Protein AF-A0A7C3XCD7-F1 (afdb_monomer_lite)

Structure (mmCIF, N/CA/C/O backbone):
data_AF-A0A7C3XCD7-F1
#
_entry.id   AF-A0A7C3XCD7-F1
#
loop_
_atom_site.group_PDB
_atom_site.id
_atom_site.type_symbol
_atom_site.label_atom_id
_atom_site.label_alt_id
_atom_site.label_comp_id
_atom_site.label_asym_id
_atom_site.label_entity_id
_atom_site.label_seq_id
_atom_site.pdbx_PDB_ins_code
_atom_site.Cartn_x
_atom_site.Cartn_y
_atom_site.Cartn_z
_atom_site.occupancy
_atom_site.B_iso_or_equiv
_atom_site.auth_seq_id
_atom_site.auth_comp_id
_atom_site.auth_asym_id
_atom_site.auth_atom_id
_atom_site.pdbx_PDB_model_num
ATOM 1 N N . MET A 1 1 ? -10.812 -0.312 24.961 1.00 47.66 1 MET A N 1
ATOM 2 C CA . MET A 1 1 ? -9.769 -0.938 24.128 1.00 47.66 1 MET A CA 1
ATOM 3 C C . MET A 1 1 ? -9.637 -0.074 22.891 1.00 47.66 1 MET A C 1
ATOM 5 O O . MET A 1 1 ? -10.573 -0.043 22.102 1.00 47.66 1 MET A O 1
ATOM 9 N N . SER A 1 2 ? -8.582 0.727 22.784 1.00 55.72 2 SER A N 1
ATOM 10 C CA . SER A 1 2 ? -8.321 1.469 21.549 1.00 55.72 2 SER A CA 1
ATOM 11 C C . SER A 1 2 ? -7.726 0.469 20.567 1.00 55.72 2 SER A C 1
ATOM 13 O O . SER A 1 2 ? -6.661 -0.075 20.841 1.00 55.72 2 SER A O 1
ATOM 15 N N . TYR A 1 3 ? -8.446 0.150 19.495 1.00 65.94 3 TYR A N 1
ATOM 16 C CA . TYR A 1 3 ? -7.870 -0.630 18.407 1.00 65.94 3 TYR A CA 1
ATOM 17 C C . TYR A 1 3 ? -6.874 0.284 17.687 1.00 65.94 3 TYR A C 1
ATOM 19 O O . TYR A 1 3 ? -7.220 1.410 17.330 1.00 65.94 3 TYR A O 1
ATOM 27 N N . GLU A 1 4 ? -5.632 -0.161 17.555 1.00 77.06 4 GLU A N 1
ATOM 28 C CA . GLU A 1 4 ? -4.588 0.510 16.783 1.00 77.06 4 GLU A CA 1
ATOM 29 C C . GLU A 1 4 ? -4.115 -0.481 15.723 1.00 77.06 4 GLU A C 1
ATOM 31 O O . GLU A 1 4 ? -4.084 -1.692 15.958 1.00 77.06 4 GLU A O 1
ATOM 36 N N . THR A 1 5 ? -3.849 0.009 14.520 1.00 87.19 5 THR A N 1
ATOM 37 C CA . THR A 1 5 ? -3.405 -0.826 13.401 1.00 87.19 5 THR A CA 1
ATOM 38 C C . THR A 1 5 ? -2.212 -0.163 12.739 1.00 87.19 5 THR A C 1
ATOM 40 O O . THR A 1 5 ? -2.225 1.040 12.485 1.00 87.19 5 THR A O 1
ATOM 43 N N . SER A 1 6 ? -1.179 -0.948 12.462 1.00 93.12 6 SER A N 1
ATOM 44 C CA . SER A 1 6 ? 0.033 -0.451 11.820 1.00 93.12 6 SER A CA 1
ATOM 45 C C . SER A 1 6 ? -0.032 -0.659 10.309 1.00 93.12 6 SER A C 1
ATOM 47 O O . SER A 1 6 ? -0.423 -1.721 9.815 1.00 93.12 6 SER A O 1
ATOM 49 N N . ILE A 1 7 ? 0.379 0.368 9.573 1.00 96.94 7 ILE A N 1
ATOM 50 C CA . ILE A 1 7 ? 0.650 0.331 8.140 1.00 96.94 7 ILE A CA 1
ATOM 51 C C . ILE A 1 7 ? 2.163 0.304 7.963 1.00 96.94 7 ILE A C 1
ATOM 53 O O . ILE A 1 7 ? 2.880 1.167 8.465 1.00 96.94 7 ILE A O 1
ATOM 57 N N . TYR A 1 8 ? 2.648 -0.681 7.223 1.00 97.62 8 TYR A N 1
ATOM 58 C CA . TYR A 1 8 ? 4.069 -0.904 7.013 1.00 97.62 8 TYR A CA 1
ATOM 59 C C . TYR A 1 8 ? 4.520 -0.296 5.687 1.00 97.62 8 TYR A C 1
ATOM 61 O O . TYR A 1 8 ? 4.211 -0.825 4.620 1.00 97.62 8 TYR A O 1
ATOM 69 N N . ALA A 1 9 ? 5.278 0.796 5.759 1.00 98.00 9 ALA A N 1
ATOM 70 C CA . ALA A 1 9 ? 6.023 1.347 4.637 1.00 98.00 9 ALA A CA 1
ATOM 71 C C . ALA A 1 9 ? 7.234 0.445 4.353 1.00 98.00 9 ALA A C 1
ATOM 73 O O . ALA A 1 9 ? 8.140 0.321 5.183 1.00 98.00 9 ALA A O 1
ATOM 74 N N . VAL A 1 10 ? 7.242 -0.208 3.193 1.00 96.88 10 VAL A N 1
ATOM 75 C CA . VAL A 1 10 ? 8.281 -1.168 2.807 1.00 96.88 10 VAL A CA 1
ATOM 76 C C . VAL A 1 10 ? 9.325 -0.482 1.933 1.00 96.88 10 VAL A C 1
ATOM 78 O O . VAL A 1 10 ? 9.007 0.011 0.852 1.00 96.88 10 VAL A O 1
ATOM 81 N N . GLY A 1 11 ? 10.576 -0.479 2.395 1.00 93.31 11 GLY A N 1
ATOM 82 C CA . GLY A 1 11 ? 11.688 0.225 1.750 1.00 93.31 11 GLY A CA 1
ATOM 83 C C . GLY A 1 11 ? 12.024 1.569 2.410 1.00 93.31 11 GLY A C 1
ATOM 84 O O . GLY A 1 11 ? 11.533 1.898 3.488 1.00 93.31 11 GLY A O 1
ATOM 85 N N . LYS A 1 12 ? 12.922 2.337 1.776 1.00 94.69 12 LYS A N 1
ATOM 86 C CA . LYS A 1 12 ? 13.481 3.597 2.324 1.00 94.69 12 LYS A CA 1
ATOM 87 C C . LYS A 1 12 ? 13.066 4.846 1.552 1.00 94.69 12 LYS A C 1
ATOM 89 O O . LYS A 1 12 ? 13.469 5.948 1.915 1.00 94.69 12 LYS A O 1
ATOM 94 N N . ASP A 1 13 ? 12.289 4.679 0.487 1.00 96.25 13 ASP A N 1
ATOM 95 C CA . ASP A 1 13 ? 11.885 5.795 -0.355 1.00 96.25 13 ASP A CA 1
ATOM 96 C C . ASP A 1 13 ? 10.900 6.722 0.393 1.00 96.25 13 ASP A C 1
ATOM 98 O O . ASP A 1 13 ? 9.889 6.250 0.931 1.00 96.25 13 ASP A O 1
ATOM 102 N N . PRO A 1 14 ? 11.159 8.043 0.447 1.00 97.62 14 PRO A N 1
ATOM 103 C CA . PRO A 1 14 ? 10.300 8.980 1.166 1.00 97.62 14 PRO A CA 1
ATOM 104 C C . PRO A 1 14 ? 8.881 9.071 0.588 1.00 97.62 14 PRO A C 1
ATOM 106 O O . PRO A 1 14 ? 7.948 9.351 1.340 1.00 97.62 14 PRO A O 1
ATOM 109 N N . VAL A 1 15 ? 8.681 8.803 -0.707 1.00 98.12 15 VAL A N 1
ATOM 110 C CA . VAL A 1 15 ? 7.352 8.808 -1.339 1.00 98.12 15 VAL A CA 1
ATOM 111 C C . VAL A 1 15 ? 6.524 7.617 -0.864 1.00 98.12 15 VAL A C 1
ATOM 113 O O . VAL A 1 15 ? 5.333 7.769 -0.604 1.00 98.12 15 VAL A O 1
ATOM 116 N N . VAL A 1 16 ? 7.143 6.449 -0.676 1.00 98.25 16 VAL A N 1
ATOM 117 C CA . VAL A 1 16 ? 6.468 5.261 -0.120 1.00 98.25 16 VAL A CA 1
ATOM 118 C C . VAL A 1 16 ? 6.024 5.515 1.320 1.00 98.25 16 VAL A C 1
ATOM 120 O O . VAL A 1 16 ? 4.898 5.181 1.705 1.00 98.25 16 VAL A O 1
ATOM 123 N N . ARG A 1 17 ? 6.882 6.158 2.120 1.00 98.19 17 ARG A N 1
ATOM 124 C CA . ARG A 1 17 ? 6.515 6.560 3.480 1.00 98.19 17 ARG A CA 1
ATOM 125 C C . ARG A 1 17 ? 5.362 7.562 3.475 1.00 98.19 17 ARG A C 1
ATOM 127 O O . ARG A 1 17 ? 4.377 7.342 4.171 1.00 98.19 17 ARG A O 1
ATOM 134 N N . PHE A 1 18 ? 5.449 8.606 2.656 1.00 98.62 18 PHE A N 1
ATOM 135 C CA . PHE A 1 18 ? 4.382 9.596 2.520 1.00 98.62 18 PHE A CA 1
ATOM 136 C C . PHE A 1 18 ? 3.051 8.961 2.077 1.00 98.62 18 PHE A C 1
ATOM 138 O O . PHE A 1 18 ? 2.002 9.251 2.646 1.00 98.62 18 PHE A O 1
ATOM 145 N N . ALA A 1 19 ? 3.085 8.029 1.120 1.00 98.62 19 ALA A N 1
ATOM 146 C CA . ALA A 1 19 ? 1.911 7.271 0.692 1.00 98.62 19 ALA A CA 1
ATOM 147 C C . ALA A 1 19 ? 1.277 6.467 1.839 1.00 98.62 19 ALA A C 1
ATOM 149 O O . ALA A 1 19 ? 0.053 6.424 1.971 1.00 98.62 19 ALA A O 1
ATOM 150 N N . SER A 1 20 ? 2.108 5.867 2.693 1.00 98.56 20 SER A N 1
ATOM 151 C CA . SER A 1 20 ? 1.658 5.144 3.887 1.00 98.56 20 SER A CA 1
ATOM 152 C C . SER A 1 20 ? 1.027 6.084 4.920 1.00 98.56 20 SER A C 1
ATOM 154 O O . SER A 1 20 ? 0.023 5.735 5.538 1.00 98.56 20 SER A O 1
ATOM 156 N N . GLU A 1 21 ? 1.571 7.293 5.078 1.00 98.50 21 GLU A N 1
ATOM 157 C CA . GLU A 1 21 ? 1.042 8.330 5.975 1.00 98.50 21 GLU A CA 1
ATOM 158 C C . GLU A 1 21 ? -0.310 8.872 5.490 1.00 98.50 21 GLU A C 1
ATOM 160 O O . GLU A 1 21 ? -1.240 9.009 6.289 1.00 98.50 21 GLU A O 1
ATOM 165 N N . GLU A 1 22 ? -0.472 9.105 4.185 1.00 98.50 22 GLU A N 1
ATOM 166 C CA . GLU A 1 22 ? -1.768 9.483 3.611 1.00 98.50 22 GLU A CA 1
ATOM 167 C C . GLU A 1 22 ? -2.795 8.352 3.765 1.00 98.50 22 GLU A C 1
ATOM 169 O O . GLU A 1 22 ? -3.929 8.610 4.180 1.00 98.50 22 GLU A O 1
ATOM 174 N N . LEU A 1 23 ? -2.400 7.096 3.528 1.00 98.44 23 LEU A N 1
ATOM 175 C CA . LEU A 1 23 ? -3.266 5.942 3.768 1.00 98.44 23 LEU A CA 1
ATOM 176 C C . LEU A 1 23 ? -3.732 5.883 5.230 1.00 98.44 23 LEU A C 1
ATOM 178 O O . LEU A 1 23 ? -4.933 5.787 5.485 1.00 98.44 23 LEU A O 1
ATOM 182 N N . ALA A 1 24 ? -2.804 6.003 6.184 1.00 97.94 24 ALA A N 1
ATOM 183 C CA . ALA A 1 24 ? -3.097 5.997 7.618 1.00 97.94 24 ALA A CA 1
ATOM 184 C C . ALA A 1 24 ? -4.085 7.101 8.009 1.00 97.94 24 ALA A C 1
ATOM 186 O O . ALA A 1 24 ? -5.086 6.862 8.690 1.00 97.94 24 ALA A O 1
ATOM 187 N N . LYS A 1 25 ? -3.824 8.320 7.533 1.00 97.62 25 LYS A N 1
ATOM 188 C CA . LYS A 1 25 ? -4.638 9.508 7.789 1.00 97.62 25 LYS A CA 1
ATOM 189 C C . LYS A 1 25 ? -6.070 9.331 7.299 1.00 97.62 25 LYS A C 1
ATOM 191 O O . LYS A 1 25 ? -7.004 9.634 8.042 1.00 97.62 25 LYS A O 1
ATOM 196 N N . TYR A 1 26 ? -6.266 8.880 6.061 1.00 97.81 26 TYR A N 1
ATOM 197 C CA . TYR A 1 26 ? -7.614 8.769 5.503 1.00 97.81 26 TYR A CA 1
ATOM 198 C C . TYR A 1 26 ? -8.357 7.538 5.995 1.00 97.81 26 TYR A C 1
ATOM 200 O O . TYR A 1 26 ? -9.529 7.676 6.331 1.00 97.81 26 TYR A O 1
ATOM 208 N N . LEU A 1 27 ? -7.694 6.390 6.167 1.00 96.44 27 LEU A N 1
ATOM 209 C CA . LEU A 1 27 ? -8.319 5.259 6.854 1.00 96.44 27 LEU A CA 1
ATOM 210 C C . LEU A 1 27 ? -8.773 5.659 8.256 1.00 96.44 27 LEU A C 1
ATOM 212 O O . LEU A 1 27 ? -9.886 5.324 8.645 1.00 96.44 27 LEU A O 1
ATOM 216 N N . GLY A 1 28 ? -7.976 6.446 8.982 1.00 95.75 28 GLY A N 1
ATOM 217 C CA . GLY A 1 28 ? -8.364 6.914 10.310 1.00 95.75 28 GLY A CA 1
ATOM 218 C C . GLY A 1 28 ? -9.583 7.831 10.295 1.00 95.75 28 GLY A C 1
ATOM 219 O O . GLY A 1 28 ? -10.457 7.707 11.151 1.00 95.75 28 GLY A O 1
ATOM 220 N N . LYS A 1 29 ? -9.706 8.694 9.281 1.00 95.50 29 LYS A N 1
ATOM 221 C CA . LYS A 1 29 ? -10.923 9.492 9.067 1.00 95.50 29 LYS A CA 1
ATOM 222 C C . LYS A 1 29 ? -12.137 8.629 8.711 1.00 95.50 29 LYS A C 1
ATOM 224 O O . LYS A 1 29 ? -13.236 8.947 9.146 1.00 95.50 29 LYS A O 1
ATOM 229 N N . MET A 1 30 ? -11.945 7.571 7.924 1.00 95.19 30 MET A N 1
ATOM 230 C CA . MET A 1 30 ? -13.027 6.699 7.454 1.00 95.19 30 MET A CA 1
ATOM 231 C C . MET A 1 30 ? -13.528 5.741 8.538 1.00 95.19 30 MET A C 1
ATOM 233 O O . MET A 1 30 ? -14.725 5.480 8.609 1.00 95.19 30 MET A O 1
ATOM 237 N N . THR A 1 31 ? -12.637 5.210 9.378 1.00 93.69 31 THR A N 1
ATOM 238 C CA . THR A 1 31 ? -12.982 4.164 10.355 1.00 93.69 31 THR A CA 1
ATOM 239 C C . THR A 1 31 ? -13.081 4.666 11.793 1.00 93.69 31 THR A C 1
ATOM 241 O O . THR A 1 31 ? -13.601 3.953 12.647 1.00 93.69 31 THR A O 1
ATOM 244 N N . GLY A 1 32 ? -12.553 5.857 12.096 1.00 94.25 32 GLY A N 1
ATOM 245 C CA . GLY A 1 32 ? -12.399 6.346 13.470 1.00 94.25 32 GLY A CA 1
ATOM 246 C C . GLY A 1 32 ? -11.314 5.615 14.277 1.00 94.25 32 GLY A C 1
ATOM 247 O O . GLY A 1 32 ? -11.159 5.878 15.469 1.00 94.25 32 GLY A O 1
ATOM 2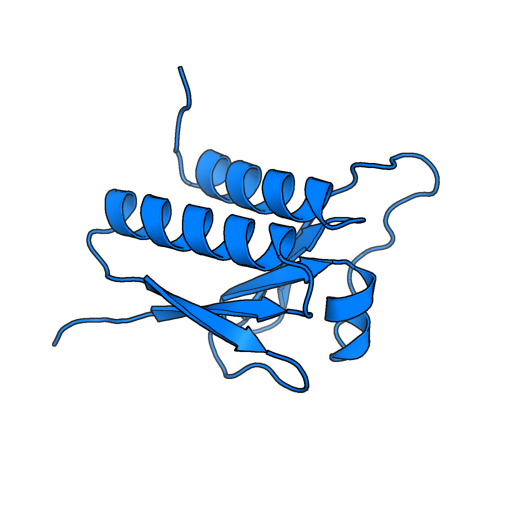48 N N . ILE A 1 33 ? -10.564 4.703 13.649 1.00 93.12 33 ILE A N 1
ATOM 249 C CA . ILE A 1 33 ? -9.474 3.928 14.258 1.00 93.12 33 ILE A CA 1
ATOM 250 C C . ILE A 1 33 ? -8.150 4.637 13.977 1.00 93.12 33 ILE A C 1
ATOM 252 O O . ILE A 1 33 ? -7.918 5.121 12.872 1.00 93.12 33 ILE A O 1
ATOM 256 N N . ARG A 1 34 ? -7.255 4.697 14.965 1.00 92.94 34 ARG A N 1
ATOM 257 C CA . ARG A 1 34 ? -5.917 5.258 14.756 1.00 92.94 34 ARG A CA 1
ATOM 258 C C . ARG A 1 34 ? -5.050 4.258 13.990 1.00 92.94 34 ARG A C 1
ATOM 260 O O . ARG A 1 34 ? -4.921 3.111 14.414 1.00 92.94 34 ARG A O 1
ATOM 267 N N . HIS A 1 35 ? -4.422 4.729 12.913 1.00 94.50 35 HIS A N 1
ATOM 268 C CA . HIS A 1 35 ? -3.423 3.969 12.162 1.00 94.50 35 HIS A CA 1
ATOM 269 C C . HIS A 1 35 ? -2.048 4.622 12.299 1.00 94.50 35 HIS A C 1
ATOM 271 O O . HIS A 1 35 ? -1.928 5.840 12.143 1.00 94.50 35 HIS A O 1
ATOM 277 N N . THR A 1 36 ? -1.021 3.833 12.597 1.00 95.25 36 THR A N 1
ATOM 278 C CA . THR A 1 36 ? 0.382 4.273 12.671 1.00 95.25 36 THR A CA 1
ATOM 279 C C . THR A 1 36 ? 1.147 3.814 11.437 1.00 95.25 36 THR A C 1
ATOM 281 O O . THR A 1 36 ? 0.770 2.837 10.798 1.00 95.25 36 THR A O 1
ATOM 284 N N . VAL A 1 37 ? 2.221 4.524 11.083 1.00 96.88 37 VAL A N 1
ATOM 285 C CA . VAL A 1 37 ? 3.123 4.108 10.002 1.00 96.88 37 VAL A CA 1
ATOM 286 C C . VAL A 1 37 ? 4.430 3.616 10.598 1.00 96.88 37 VAL A C 1
ATOM 288 O O . VAL A 1 37 ? 5.094 4.345 11.335 1.00 96.88 37 VAL A O 1
ATOM 291 N N . GLU A 1 38 ? 4.801 2.393 10.246 1.00 95.88 38 GLU A N 1
ATOM 292 C CA . GLU A 1 38 ? 6.051 1.740 10.626 1.00 95.88 38 GLU A CA 1
ATOM 293 C C . GLU A 1 38 ? 6.877 1.425 9.377 1.00 95.88 38 GLU A C 1
ATOM 295 O O . GLU A 1 38 ? 6.332 1.246 8.289 1.00 95.88 38 GLU A O 1
ATOM 300 N N . THR A 1 39 ? 8.199 1.344 9.513 1.00 94.12 39 THR A N 1
ATOM 301 C CA . THR A 1 39 ? 9.075 0.890 8.423 1.00 94.12 39 THR A CA 1
ATOM 302 C C . THR A 1 39 ? 9.299 -0.613 8.535 1.00 94.12 39 THR A C 1
ATOM 304 O O . THR A 1 39 ? 9.657 -1.107 9.602 1.00 94.12 39 THR A O 1
ATOM 307 N N . ALA A 1 40 ? 9.152 -1.331 7.423 1.00 90.19 40 ALA A N 1
ATOM 308 C CA . ALA A 1 40 ? 9.527 -2.737 7.317 1.00 90.19 40 ALA A CA 1
ATOM 309 C C . ALA A 1 40 ? 10.654 -2.921 6.294 1.00 90.19 40 ALA A C 1
ATOM 311 O O . ALA A 1 40 ? 10.534 -2.513 5.138 1.00 90.19 40 ALA A O 1
ATOM 312 N N . GLU A 1 41 ? 11.746 -3.563 6.719 1.00 81.44 41 GLU A N 1
ATOM 313 C CA . GLU A 1 41 ? 12.901 -3.854 5.851 1.00 81.44 41 GLU A CA 1
ATOM 314 C C . GLU A 1 41 ? 13.086 -5.349 5.560 1.00 81.44 41 GLU A C 1
ATOM 316 O O . GLU A 1 41 ? 13.666 -5.699 4.536 1.00 81.44 41 GLU A O 1
ATOM 321 N N . SER A 1 42 ? 12.615 -6.239 6.438 1.00 80.50 42 SER A N 1
ATOM 322 C CA . SER A 1 42 ? 12.972 -7.667 6.373 1.00 80.50 42 SER A CA 1
ATOM 323 C C . SER A 1 42 ? 11.830 -8.647 6.644 1.00 80.50 42 SER A C 1
ATOM 325 O O . SER A 1 42 ? 11.897 -9.784 6.185 1.00 80.50 42 SER A O 1
ATOM 327 N N . SER A 1 43 ? 10.771 -8.247 7.351 1.00 84.88 43 SER A N 1
ATOM 328 C CA . SER A 1 43 ? 9.584 -9.087 7.557 1.00 84.88 43 SER A CA 1
ATOM 329 C C . SER A 1 43 ? 8.350 -8.243 7.877 1.00 84.88 43 SER A C 1
ATOM 331 O O . SER A 1 43 ? 8.476 -7.073 8.237 1.00 84.88 43 SER A O 1
ATOM 333 N N . LEU A 1 44 ? 7.166 -8.843 7.725 1.00 86.38 44 LEU A N 1
ATOM 334 C CA . LEU A 1 44 ? 5.880 -8.237 8.070 1.00 86.38 44 LEU A CA 1
ATOM 335 C C . LEU A 1 44 ? 5.156 -9.103 9.107 1.00 86.38 44 LEU A C 1
ATOM 337 O O . LEU A 1 44 ? 5.130 -10.328 8.937 1.00 86.38 44 LEU A O 1
ATOM 341 N N . PRO A 1 45 ? 4.535 -8.498 10.133 1.00 89.38 45 PRO A N 1
ATOM 342 C CA . PRO A 1 45 ? 3.730 -9.239 11.094 1.00 89.38 45 PRO A CA 1
ATOM 343 C C . PRO A 1 45 ? 2.436 -9.774 10.470 1.00 89.38 45 PRO A C 1
ATOM 345 O O . PRO A 1 45 ? 2.048 -9.418 9.354 1.00 89.38 45 PRO A O 1
ATOM 348 N N . GLU A 1 46 ? 1.763 -10.656 11.204 1.00 87.44 46 GLU A N 1
ATOM 349 C CA . GLU A 1 46 ? 0.405 -11.099 10.883 1.00 87.44 46 GLU A CA 1
ATOM 350 C C . GLU A 1 46 ? -0.574 -9.914 10.840 1.00 87.44 46 GLU A C 1
ATOM 352 O O . GLU A 1 46 ? -0.418 -8.929 11.561 1.00 87.44 46 GLU A O 1
ATOM 357 N N . GLY A 1 47 ? -1.556 -9.980 9.942 1.00 87.69 47 GLY A N 1
ATOM 358 C CA . GLY A 1 47 ? -2.558 -8.931 9.741 1.00 87.69 47 GLY A CA 1
ATOM 359 C C . GLY A 1 47 ? -2.036 -7.631 9.115 1.00 87.69 47 GLY A C 1
ATOM 360 O O . GLY A 1 47 ? -2.771 -6.646 9.073 1.00 87.69 47 GLY A O 1
ATOM 361 N N . ALA A 1 48 ? -0.780 -7.584 8.656 1.00 91.12 48 ALA A N 1
ATOM 362 C CA . ALA A 1 48 ? -0.167 -6.342 8.194 1.00 91.12 48 ALA A CA 1
ATOM 363 C C . ALA A 1 48 ? -0.834 -5.773 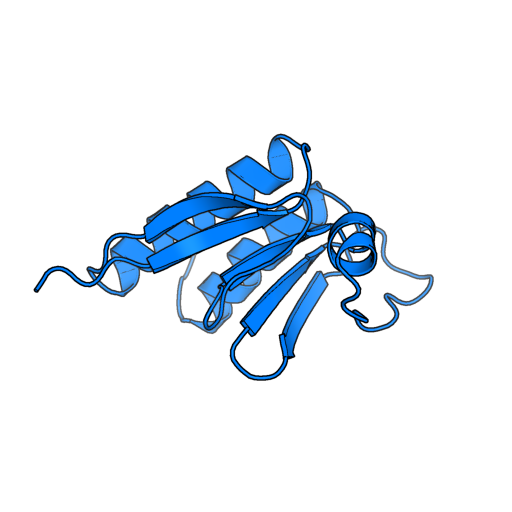6.929 1.00 91.12 48 ALA A C 1
ATOM 365 O O . ALA A 1 48 ? -0.999 -6.463 5.918 1.00 91.12 48 ALA A O 1
ATOM 366 N N . ILE A 1 49 ? -1.113 -4.467 6.959 1.00 96.00 49 ILE A N 1
ATOM 367 C CA . ILE A 1 49 ? -1.303 -3.653 5.757 1.00 96.00 49 ILE A CA 1
ATOM 368 C C . ILE A 1 49 ? 0.072 -3.117 5.384 1.00 96.00 49 ILE A C 1
ATOM 370 O O . ILE A 1 49 ? 0.689 -2.410 6.177 1.00 96.00 49 ILE A O 1
ATOM 374 N N . CYS A 1 50 ? 0.572 -3.442 4.201 1.00 95.94 50 CYS A N 1
ATOM 375 C CA . CYS A 1 50 ? 1.876 -2.970 3.754 1.00 95.94 50 CYS A CA 1
ATOM 376 C C . CYS A 1 50 ? 1.783 -2.249 2.418 1.00 95.94 50 CYS A C 1
ATOM 378 O O . CYS A 1 50 ? 0.967 -2.586 1.555 1.00 95.94 50 CYS A O 1
ATOM 380 N N . LEU A 1 51 ? 2.638 -1.244 2.270 1.00 98.00 51 LEU A N 1
ATOM 381 C CA . LEU A 1 51 ? 2.700 -0.385 1.108 1.00 98.00 51 LEU A CA 1
ATOM 382 C C . LEU A 1 51 ? 4.152 -0.237 0.671 1.00 98.00 51 LEU A C 1
ATOM 384 O O . LEU A 1 51 ? 5.009 0.130 1.471 1.00 98.00 51 LEU A O 1
ATOM 388 N N . GLY A 1 52 ? 4.435 -0.524 -0.596 1.00 96.88 52 GLY A N 1
ATOM 389 C CA . GLY A 1 52 ? 5.798 -0.457 -1.112 1.00 96.88 52 GLY A CA 1
ATOM 390 C C . GLY A 1 52 ? 5.892 -0.481 -2.627 1.00 96.88 52 GLY A C 1
ATOM 391 O O . GLY A 1 52 ? 4.894 -0.591 -3.346 1.00 96.88 52 GLY A O 1
ATOM 392 N N . THR A 1 53 ? 7.125 -0.390 -3.116 1.00 95.25 53 THR A N 1
ATOM 393 C CA . THR A 1 53 ? 7.413 -0.664 -4.524 1.00 95.25 53 THR A CA 1
ATOM 394 C C . THR A 1 53 ? 7.383 -2.168 -4.785 1.00 95.25 53 THR A C 1
ATOM 396 O O . THR A 1 53 ? 7.558 -2.979 -3.872 1.00 95.25 53 THR A O 1
ATOM 399 N N . LYS A 1 54 ? 7.191 -2.562 -6.047 1.00 93.56 54 LYS A N 1
ATOM 400 C CA . LYS A 1 54 ? 7.311 -3.958 -6.481 1.00 93.56 54 LYS A CA 1
ATOM 401 C C . LYS A 1 54 ? 8.616 -4.570 -5.989 1.00 93.56 54 LYS A C 1
ATOM 403 O O . LYS A 1 54 ? 8.597 -5.644 -5.401 1.00 93.56 54 LYS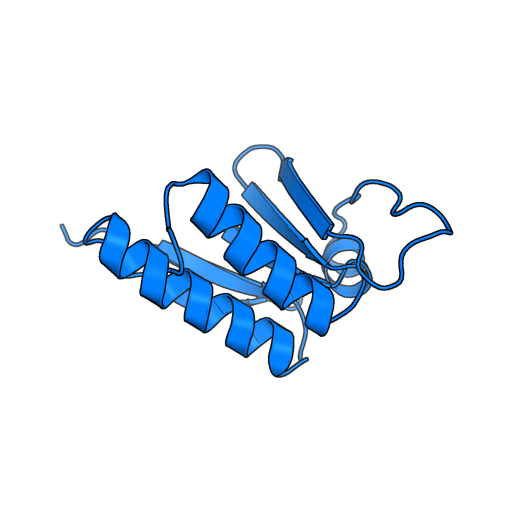 A O 1
ATOM 408 N N . GLU A 1 55 ? 9.720 -3.878 -6.248 1.00 92.81 55 GLU A N 1
ATOM 409 C CA . GLU A 1 55 ? 11.058 -4.359 -5.937 1.00 92.81 55 GLU A CA 1
ATOM 410 C C . GLU A 1 55 ? 11.213 -4.623 -4.435 1.00 92.81 55 GLU A C 1
ATOM 412 O O . GLU A 1 55 ? 11.677 -5.690 -4.040 1.00 92.81 55 GLU A O 1
ATOM 417 N N . ASP A 1 56 ? 10.769 -3.693 -3.588 1.00 94.75 56 ASP A N 1
ATOM 418 C CA . ASP A 1 56 ? 10.930 -3.826 -2.139 1.00 94.75 56 ASP A CA 1
ATOM 419 C C . ASP A 1 56 ? 9.998 -4.888 -1.540 1.00 94.75 56 ASP A C 1
ATOM 421 O O . ASP A 1 56 ? 10.404 -5.646 -0.661 1.00 94.75 56 ASP A O 1
ATOM 425 N N . ILE A 1 57 ? 8.776 -5.021 -2.060 1.00 94.44 57 ILE A N 1
ATOM 426 C CA . ILE A 1 57 ? 7.847 -6.080 -1.644 1.00 94.44 57 ILE A CA 1
ATOM 427 C C . ILE A 1 57 ? 8.351 -7.464 -2.088 1.00 94.44 57 ILE A C 1
ATOM 429 O O . ILE A 1 57 ? 8.238 -8.435 -1.336 1.00 94.44 57 ILE A O 1
ATOM 433 N N . GLU A 1 58 ? 8.948 -7.571 -3.279 1.00 92.75 58 GLU A N 1
ATOM 434 C CA . GLU A 1 58 ? 9.556 -8.816 -3.763 1.00 92.75 58 GLU A CA 1
ATOM 435 C C . GLU A 1 58 ? 10.801 -9.209 -2.949 1.00 92.75 58 GLU A C 1
ATOM 437 O O . GLU A 1 58 ? 10.995 -10.400 -2.692 1.00 92.75 58 GLU A O 1
ATOM 442 N N . LYS A 1 59 ? 11.594 -8.242 -2.457 1.00 93.00 59 LYS A N 1
ATOM 443 C CA . LYS A 1 59 ? 12.714 -8.498 -1.523 1.00 93.00 59 LYS A CA 1
ATOM 444 C C . LYS A 1 59 ? 12.262 -9.130 -0.204 1.00 93.00 59 LYS A C 1
ATOM 446 O O . LYS A 1 59 ? 13.013 -9.911 0.372 1.00 93.00 59 LYS A O 1
ATOM 451 N N . LEU A 1 60 ? 11.035 -8.856 0.247 1.00 90.38 60 LEU A N 1
ATOM 452 C CA . LEU A 1 60 ? 10.432 -9.519 1.413 1.00 90.38 60 LEU A CA 1
ATOM 453 C C . LEU A 1 60 ? 9.939 -10.951 1.118 1.00 90.38 60 LEU A C 1
ATOM 455 O O . LEU A 1 60 ? 9.401 -11.618 2.000 1.00 90.38 60 LEU A O 1
ATOM 459 N N . GLY A 1 61 ? 10.099 -11.438 -0.117 1.00 90.50 61 GLY A N 1
ATOM 460 C CA . GLY A 1 61 ? 9.700 -12.782 -0.535 1.00 90.50 61 GLY A CA 1
ATOM 461 C C . GLY A 1 61 ? 8.260 -12.889 -1.045 1.00 90.50 61 GLY A C 1
ATOM 462 O O . GLY A 1 61 ? 7.809 -13.987 -1.385 1.00 90.50 61 GLY A O 1
ATOM 463 N N . PHE A 1 62 ? 7.526 -11.777 -1.149 1.00 89.62 62 PHE A N 1
ATOM 464 C CA . PHE A 1 62 ? 6.165 -11.786 -1.680 1.00 89.62 62 PHE A CA 1
ATOM 465 C C . PHE A 1 62 ? 6.165 -11.700 -3.206 1.00 89.62 62 PHE A C 1
ATOM 467 O O . PHE A 1 62 ? 6.666 -10.753 -3.802 1.00 89.62 62 PHE A O 1
ATOM 474 N N . LYS A 1 63 ? 5.528 -12.673 -3.865 1.00 84.88 63 LYS A N 1
ATOM 475 C CA . LYS A 1 63 ? 5.334 -12.641 -5.320 1.00 84.88 63 LYS A CA 1
ATOM 476 C C . LYS A 1 63 ? 4.147 -11.747 -5.680 1.00 84.88 63 LYS A C 1
ATOM 478 O O . LYS A 1 63 ? 2.979 -12.167 -5.611 1.00 84.88 63 LYS A O 1
ATOM 483 N N . VAL A 1 64 ? 4.459 -10.519 -6.078 1.00 76.44 64 VAL A N 1
ATOM 484 C CA . VAL A 1 64 ? 3.496 -9.589 -6.676 1.00 76.44 64 VAL A C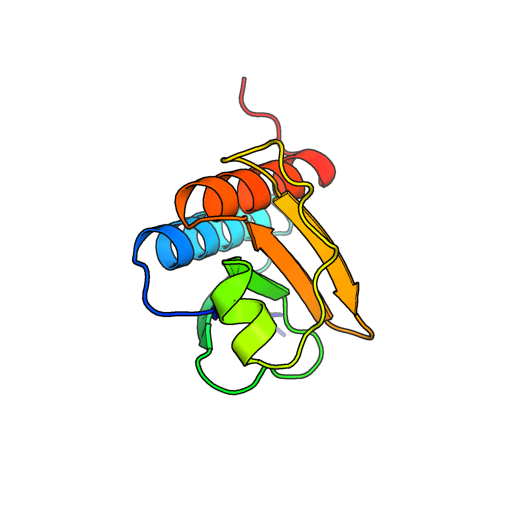A 1
ATOM 485 C C . VAL A 1 64 ? 3.235 -10.016 -8.125 1.00 76.44 64 VAL A C 1
ATOM 487 O O . VAL A 1 64 ? 4.066 -10.666 -8.760 1.00 76.44 64 VAL A O 1
ATOM 490 N N . LEU A 1 65 ? 2.029 -9.756 -8.639 1.00 69.19 65 LEU A N 1
ATOM 491 C CA . LEU A 1 65 ? 1.695 -10.078 -10.029 1.00 69.19 65 LEU A CA 1
ATOM 492 C C . LEU A 1 65 ? 2.670 -9.380 -10.989 1.00 69.19 65 LEU A C 1
ATOM 494 O O . LEU A 1 65 ? 3.211 -8.317 -10.683 1.00 69.19 65 LEU A O 1
ATOM 498 N N . LYS A 1 66 ? 2.880 -9.974 -12.169 1.00 68.94 66 LYS A N 1
ATOM 499 C CA . LYS A 1 66 ? 3.666 -9.330 -13.221 1.00 68.94 66 LYS A CA 1
ATOM 500 C C . LYS A 1 66 ? 2.953 -8.048 -13.641 1.00 68.94 66 LYS A C 1
ATOM 502 O O . LYS A 1 66 ? 1.954 -8.100 -14.349 1.00 68.94 66 LYS A O 1
ATOM 507 N N . PHE A 1 67 ? 3.496 -6.911 -13.224 1.00 70.69 67 PHE A N 1
ATOM 508 C CA . PHE A 1 67 ? 3.300 -5.656 -13.931 1.00 70.69 67 PHE A CA 1
ATOM 509 C C . PHE A 1 67 ? 3.739 -5.897 -15.379 1.00 70.69 67 PHE A C 1
ATOM 511 O O . PHE A 1 67 ? 4.872 -6.325 -15.609 1.00 70.69 67 PHE A O 1
ATOM 518 N N . GLY A 1 68 ? 2.808 -5.781 -16.328 1.00 59.09 68 GLY A N 1
ATOM 519 C CA . GLY A 1 68 ? 3.114 -5.960 -17.746 1.00 59.09 68 GLY A CA 1
ATOM 520 C C . GLY A 1 68 ? 4.173 -4.956 -18.212 1.00 59.09 68 GLY A C 1
ATOM 521 O O . GLY A 1 68 ? 4.432 -3.966 -17.534 1.00 59.09 68 GLY A O 1
ATOM 522 N N . ASN A 1 69 ? 4.758 -5.190 -19.387 1.00 57.19 69 ASN A N 1
ATOM 523 C CA . ASN A 1 69 ? 5.814 -4.341 -19.962 1.00 57.19 69 ASN A CA 1
ATOM 524 C C . ASN A 1 69 ? 5.376 -2.892 -20.283 1.00 57.19 69 ASN A C 1
ATOM 526 O O . ASN A 1 69 ? 6.189 -2.126 -20.784 1.00 57.19 69 ASN A O 1
ATOM 530 N N . GLU A 1 70 ? 4.119 -2.510 -20.041 1.00 53.31 70 GLU A N 1
ATOM 531 C CA . GLU A 1 70 ? 3.489 -1.362 -20.707 1.00 53.31 70 GLU A CA 1
ATOM 532 C C . GLU A 1 70 ? 3.009 -0.227 -19.795 1.00 53.31 70 GLU A C 1
ATOM 534 O O . GLU A 1 70 ? 2.381 0.706 -20.284 1.00 53.31 70 GLU A O 1
ATOM 539 N N . SER A 1 71 ? 3.292 -0.227 -18.490 1.00 59.81 71 SER A N 1
ATOM 540 C CA . SER A 1 71 ? 2.958 0.962 -17.699 1.00 59.81 71 SER A CA 1
ATOM 541 C C . SER A 1 71 ? 4.004 1.272 -16.649 1.00 59.81 71 SER A C 1
ATOM 543 O O . SER A 1 71 ? 4.174 0.536 -15.675 1.00 59.81 71 SER A O 1
ATOM 545 N N . GLU A 1 72 ? 4.656 2.422 -16.834 1.00 75.06 72 GLU A N 1
ATOM 546 C CA . GLU A 1 72 ? 5.467 3.068 -15.804 1.00 75.06 72 GLU A CA 1
ATOM 547 C C . GLU A 1 72 ? 4.670 3.228 -14.499 1.00 75.06 72 GLU A C 1
ATOM 549 O O . GLU A 1 72 ? 5.274 3.194 -13.434 1.00 75.06 72 GLU A O 1
ATOM 554 N N . ASP A 1 73 ? 3.331 3.280 -14.567 1.00 85.25 73 ASP A N 1
ATOM 555 C CA . ASP A 1 73 ? 2.413 3.553 -13.455 1.00 85.25 73 ASP A CA 1
ATOM 556 C C . ASP A 1 73 ? 1.530 2.409 -12.991 1.00 85.25 73 ASP A C 1
ATOM 558 O O . ASP A 1 73 ? 0.436 2.599 -12.453 1.00 85.25 73 ASP A O 1
ATOM 562 N N . ALA A 1 74 ? 2.007 1.192 -13.173 1.00 91.44 74 ALA A N 1
ATOM 563 C CA . ALA A 1 74 ? 1.237 0.040 -12.781 1.00 91.44 74 ALA A CA 1
ATOM 564 C C . ALA A 1 74 ? 1.125 -0.088 -11.242 1.00 91.44 74 ALA A C 1
ATOM 566 O O . ALA A 1 74 ? 2.089 0.092 -10.497 1.00 91.44 74 ALA A O 1
ATOM 567 N N . ILE A 1 75 ? -0.071 -0.443 -10.764 1.00 94.31 75 ILE A N 1
ATOM 568 C CA . ILE A 1 75 ? -0.366 -0.689 -9.343 1.00 94.31 75 ILE A CA 1
ATOM 569 C C . ILE A 1 75 ? -0.997 -2.070 -9.144 1.00 94.31 75 ILE A C 1
ATOM 571 O O . ILE A 1 75 ? -1.636 -2.608 -10.048 1.00 94.31 75 ILE A O 1
ATOM 575 N N . ALA A 1 76 ? -0.798 -2.665 -7.971 1.00 94.06 76 ALA A N 1
ATOM 576 C CA . ALA A 1 76 ? -1.378 -3.943 -7.589 1.00 94.06 76 ALA A CA 1
ATOM 577 C C . ALA A 1 76 ? -1.883 -3.882 -6.145 1.00 94.06 76 ALA A C 1
ATOM 579 O O . ALA A 1 76 ? -1.170 -3.454 -5.242 1.00 94.06 76 ALA A O 1
ATOM 580 N N . LEU A 1 77 ? -3.106 -4.360 -5.934 1.00 95.31 77 LEU A N 1
ATOM 581 C CA . LEU A 1 77 ? -3.696 -4.571 -4.616 1.00 95.31 77 LEU A CA 1
ATOM 582 C C . LEU A 1 77 ? -3.926 -6.068 -4.462 1.00 95.31 77 LEU A C 1
ATOM 584 O O . LEU A 1 77 ? -4.559 -6.685 -5.323 1.00 95.31 77 LEU A O 1
ATOM 588 N N . LYS A 1 78 ? -3.373 -6.677 -3.415 1.00 93.19 78 LYS A N 1
ATOM 589 C CA . LYS A 1 78 ? -3.435 -8.130 -3.251 1.00 93.19 78 LYS A CA 1
ATOM 590 C C . LYS A 1 78 ? -3.483 -8.522 -1.789 1.00 93.19 78 LYS A C 1
ATOM 592 O O . LYS A 1 78 ? -2.610 -8.140 -1.023 1.00 93.19 78 LYS A O 1
ATOM 597 N N . THR A 1 79 ? -4.432 -9.375 -1.435 1.00 93.88 79 THR A N 1
ATOM 598 C CA . THR A 1 79 ? -4.429 -10.051 -0.137 1.00 93.88 79 THR A CA 1
ATOM 599 C C . THR A 1 79 ? -3.657 -11.367 -0.251 1.00 93.88 79 THR A C 1
ATOM 601 O O . THR A 1 79 ? -3.920 -12.169 -1.151 1.00 93.88 79 THR A O 1
ATOM 604 N N . LEU A 1 80 ? -2.679 -11.586 0.629 1.00 90.25 80 LEU A N 1
ATOM 605 C CA . LEU A 1 80 ? -1.911 -12.827 0.749 1.00 90.25 80 LEU A CA 1
ATOM 606 C C . LEU A 1 80 ? -2.047 -13.370 2.171 1.00 90.25 80 LEU A C 1
ATOM 608 O O . LEU A 1 80 ? -1.419 -12.860 3.097 1.00 90.25 80 LEU A O 1
ATOM 612 N N . GLY A 1 81 ? -2.858 -14.417 2.330 1.00 90.06 81 GLY A N 1
ATOM 613 C CA . GLY A 1 81 ? -3.228 -14.911 3.653 1.00 90.06 81 GLY A CA 1
ATOM 614 C C . GLY A 1 81 ? -3.977 -13.825 4.422 1.00 90.06 81 GLY A C 1
ATOM 615 O O . GLY A 1 81 ? -5.049 -13.399 4.004 1.00 90.06 81 GLY A O 1
ATOM 616 N N . ASP A 1 82 ? -3.378 -13.367 5.512 1.00 91.12 82 ASP A N 1
ATOM 617 C CA . ASP A 1 82 ? -3.883 -12.324 6.402 1.00 91.12 82 ASP A CA 1
ATOM 618 C C . ASP A 1 82 ? -3.307 -10.925 6.115 1.00 91.12 82 ASP A C 1
ATOM 620 O O . ASP A 1 82 ? -3.652 -9.966 6.797 1.00 91.12 82 ASP A O 1
ATOM 624 N N . LYS A 1 83 ? -2.426 -10.793 5.117 1.00 92.81 83 LYS A N 1
ATOM 625 C CA . LYS A 1 83 ? -1.746 -9.534 4.785 1.00 92.81 83 LYS A CA 1
ATOM 626 C C . LYS A 1 83 ? -2.380 -8.867 3.580 1.00 92.81 83 LYS A C 1
ATOM 628 O O . LYS A 1 83 ? -2.686 -9.531 2.588 1.00 92.81 83 LYS A O 1
ATOM 633 N N . LEU A 1 84 ? -2.487 -7.544 3.625 1.00 95.69 84 LEU A N 1
ATOM 634 C CA . LEU A 1 84 ? -2.837 -6.719 2.475 1.00 95.69 84 LEU A CA 1
ATOM 635 C C . LEU A 1 84 ? -1.569 -6.081 1.900 1.00 95.69 84 LEU A C 1
ATOM 637 O O . LEU A 1 84 ? -0.864 -5.351 2.594 1.00 95.69 84 LEU A O 1
ATOM 641 N N . LEU A 1 85 ? -1.300 -6.340 0.623 1.00 96.00 85 LEU A N 1
ATOM 642 C CA . LEU A 1 85 ? -0.221 -5.722 -0.139 1.00 96.00 85 LEU A CA 1
ATOM 643 C C . LEU A 1 85 ? -0.781 -4.616 -1.038 1.00 96.00 85 LEU A C 1
ATOM 645 O O . LEU A 1 85 ? -1.637 -4.879 -1.888 1.00 96.00 85 LEU A O 1
ATOM 649 N N . ILE A 1 86 ? -0.252 -3.405 -0.884 1.00 97.56 86 ILE A N 1
ATOM 650 C CA . ILE A 1 86 ? -0.540 -2.230 -1.712 1.00 97.56 86 ILE A CA 1
ATOM 651 C C . ILE A 1 86 ? 0.753 -1.858 -2.436 1.00 97.56 86 ILE A C 1
ATOM 653 O O . ILE A 1 86 ? 1.708 -1.383 -1.828 1.00 97.56 86 ILE A O 1
ATOM 657 N N . VAL A 1 87 ? 0.825 -2.132 -3.735 1.00 96.44 87 VAL A N 1
ATOM 658 C CA . VAL A 1 87 ? 2.101 -2.146 -4.459 1.00 96.44 87 VAL A CA 1
ATOM 659 C C . VAL A 1 87 ? 2.057 -1.229 -5.670 1.00 96.44 87 VAL A C 1
ATOM 661 O O . VAL A 1 87 ? 1.131 -1.311 -6.473 1.00 96.44 87 VAL A O 1
ATOM 664 N N . GLY A 1 88 ? 3.087 -0.402 -5.834 1.00 95.56 88 GLY A N 1
ATOM 665 C CA 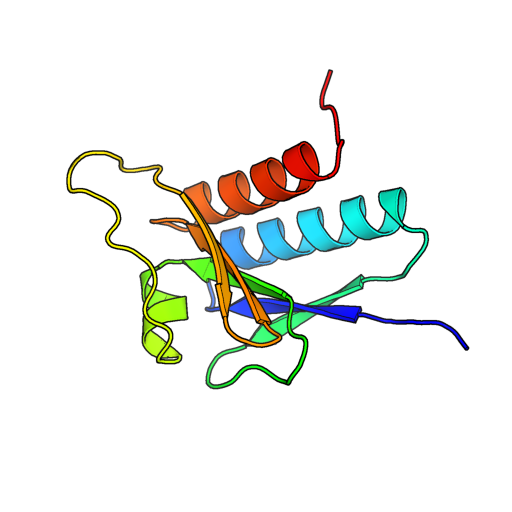. GLY A 1 88 ? 3.351 0.343 -7.067 1.00 95.56 88 GLY A CA 1
ATOM 666 C C . GLY A 1 88 ? 4.562 -0.196 -7.827 1.00 95.56 88 GLY A C 1
ATOM 667 O O . GLY A 1 88 ? 5.498 -0.708 -7.220 1.00 95.56 88 GLY A O 1
ATOM 668 N N . SER A 1 89 ? 4.588 -0.052 -9.151 1.00 94.06 89 SER A N 1
ATOM 669 C CA . SER A 1 89 ? 5.766 -0.337 -9.990 1.00 94.06 89 SER A CA 1
ATOM 670 C C . SER A 1 89 ? 6.981 0.523 -9.620 1.00 94.06 89 SER A C 1
ATOM 672 O O . SER A 1 89 ? 8.113 0.064 -9.742 1.00 94.06 89 SER A O 1
ATOM 674 N N . ASN A 1 90 ? 6.748 1.748 -9.145 1.00 94.12 90 ASN A N 1
ATOM 675 C CA . ASN A 1 90 ? 7.747 2.696 -8.655 1.00 94.12 90 ASN A CA 1
ATOM 676 C C . ASN A 1 90 ? 7.180 3.490 -7.446 1.00 94.12 90 ASN A C 1
ATOM 678 O O . ASN A 1 90 ? 5.997 3.330 -7.117 1.00 94.12 90 ASN A O 1
ATOM 682 N N . PRO A 1 91 ? 7.973 4.350 -6.770 1.00 96.38 91 PRO A N 1
ATOM 683 C CA . PRO A 1 91 ? 7.512 5.092 -5.592 1.00 96.38 91 PRO A CA 1
ATOM 684 C C . PRO A 1 91 ? 6.283 5.981 -5.834 1.00 96.38 91 PRO A C 1
ATOM 686 O O . PRO A 1 91 ? 5.372 6.023 -5.009 1.00 96.38 91 PRO A O 1
ATOM 689 N N . ARG A 1 92 ? 6.201 6.645 -6.992 1.00 96.19 92 ARG A N 1
ATOM 690 C CA . ARG A 1 92 ? 5.040 7.464 -7.372 1.00 96.19 92 ARG A CA 1
ATOM 691 C C . ARG A 1 92 ? 3.795 6.604 -7.578 1.00 96.19 92 ARG A C 1
ATOM 693 O O . ARG A 1 92 ? 2.718 6.958 -7.108 1.00 96.19 92 ARG A O 1
ATOM 700 N N . SER A 1 93 ? 3.934 5.448 -8.216 1.00 96.06 93 SER A N 1
ATOM 701 C CA . SER A 1 93 ? 2.822 4.512 -8.396 1.00 96.06 93 SER A CA 1
ATOM 702 C C . SER A 1 93 ? 2.367 3.905 -7.064 1.00 96.06 93 SER A C 1
ATOM 704 O O . SER A 1 93 ? 1.191 3.595 -6.911 1.00 96.06 93 SER A O 1
ATOM 706 N N . ALA A 1 94 ? 3.243 3.786 -6.060 1.00 97.00 94 ALA A N 1
ATOM 707 C CA . ALA A 1 94 ? 2.849 3.344 -4.719 1.00 97.00 94 ALA A CA 1
ATOM 708 C C . ALA A 1 94 ? 1.901 4.352 -4.039 1.00 97.00 94 ALA A C 1
ATOM 710 O O . ALA A 1 94 ? 0.925 3.952 -3.402 1.00 97.00 94 ALA A O 1
ATOM 711 N N . LEU A 1 95 ? 2.115 5.656 -4.252 1.00 98.06 95 LEU A N 1
ATOM 712 C CA . LEU A 1 95 ? 1.169 6.696 -3.836 1.00 98.06 95 LEU A CA 1
ATOM 713 C C . LEU A 1 95 ? -0.185 6.544 -4.541 1.00 98.06 95 LEU A C 1
ATOM 715 O O . LEU A 1 95 ? -1.232 6.606 -3.897 1.00 98.06 95 LEU A O 1
ATOM 719 N N . PHE A 1 96 ? -0.180 6.281 -5.849 1.00 96.81 96 PHE A N 1
ATOM 720 C CA . PHE A 1 96 ? -1.416 6.021 -6.593 1.00 96.81 96 PHE A CA 1
ATOM 721 C C . PHE A 1 96 ? -2.136 4.764 -6.100 1.00 96.81 96 PHE A C 1
ATOM 723 O O . PHE A 1 96 ? -3.360 4.770 -5.986 1.00 96.81 96 PHE A O 1
ATOM 730 N N . ALA A 1 97 ? -1.399 3.709 -5.746 1.00 97.25 97 ALA A N 1
ATOM 731 C CA . ALA A 1 97 ? -1.965 2.494 -5.172 1.00 97.25 97 ALA A CA 1
ATOM 732 C C . ALA A 1 97 ? -2.674 2.775 -3.833 1.00 97.25 97 ALA A C 1
ATOM 734 O O . ALA A 1 97 ? -3.765 2.251 -3.602 1.00 97.25 97 ALA A O 1
ATOM 735 N N . ALA A 1 98 ? -2.099 3.646 -2.993 1.00 98.31 98 ALA A N 1
ATOM 736 C CA . ALA A 1 98 ? -2.695 4.088 -1.731 1.00 98.31 98 ALA A CA 1
ATOM 737 C C . ALA A 1 98 ? -4.058 4.757 -1.953 1.00 98.31 98 ALA A C 1
ATOM 739 O O . ALA A 1 98 ? -5.070 4.341 -1.384 1.00 98.31 98 ALA A O 1
ATOM 740 N N . TYR A 1 99 ? -4.095 5.764 -2.829 1.00 97.69 99 TYR A N 1
ATOM 741 C CA . TYR A 1 99 ? -5.324 6.490 -3.139 1.00 97.69 99 TYR A CA 1
ATOM 742 C C . TYR A 1 99 ? -6.349 5.617 -3.851 1.00 97.69 99 TYR A C 1
ATOM 744 O O . TYR A 1 99 ? -7.536 5.715 -3.547 1.00 97.69 99 TYR A O 1
ATOM 752 N N . ARG A 1 100 ? -5.908 4.710 -4.731 1.00 97.44 100 ARG A N 1
ATOM 753 C CA . ARG A 1 100 ? -6.805 3.748 -5.370 1.00 97.44 100 ARG A CA 1
ATOM 754 C C . ARG A 1 100 ? -7.466 2.834 -4.346 1.00 97.44 100 ARG A C 1
ATOM 756 O O . ARG A 1 100 ? -8.653 2.554 -4.463 1.00 97.44 100 ARG A O 1
ATOM 763 N N . TYR A 1 101 ? -6.726 2.363 -3.345 1.00 97.88 101 TYR A N 1
ATOM 764 C CA . TYR A 1 101 ? -7.312 1.549 -2.284 1.00 97.88 101 TYR A CA 1
ATOM 765 C C . TYR A 1 101 ? -8.324 2.342 -1.445 1.00 97.88 101 TYR A C 1
ATOM 767 O O . TYR A 1 101 ? -9.422 1.852 -1.202 1.00 97.88 101 TYR A O 1
ATOM 775 N N . LEU A 1 102 ? -8.009 3.587 -1.072 1.00 98.06 102 LEU A N 1
ATOM 776 C CA . LEU A 1 102 ? -8.952 4.473 -0.375 1.00 98.06 102 LEU A CA 1
ATOM 777 C C . LEU A 1 102 ? -10.228 4.727 -1.193 1.00 98.06 102 LEU A C 1
ATOM 779 O O . LEU A 1 102 ? -11.328 4.694 -0.647 1.00 98.06 102 LEU A O 1
ATOM 783 N N . GLU A 1 103 ? -10.092 4.943 -2.501 1.00 97.56 103 GLU A N 1
ATOM 784 C CA . GLU A 1 103 ? -11.219 5.112 -3.422 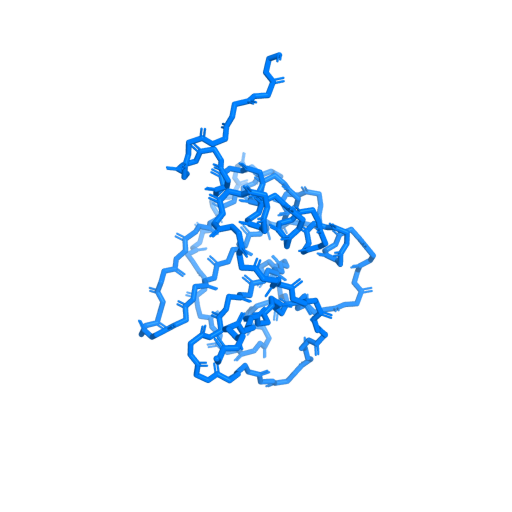1.00 97.56 103 GLU A CA 1
ATOM 785 C C . GLU A 1 103 ? -12.096 3.853 -3.478 1.00 97.56 103 GLU A C 1
ATOM 787 O O . GLU A 1 103 ? -13.319 3.950 -3.394 1.00 97.56 103 GLU A O 1
ATOM 792 N N . LEU A 1 104 ? -11.491 2.659 -3.527 1.00 97.19 104 LEU A N 1
ATOM 793 C CA . LEU A 1 104 ? -12.229 1.390 -3.452 1.00 97.19 104 LEU A CA 1
ATOM 794 C C . LEU A 1 104 ? -12.998 1.226 -2.132 1.00 97.19 104 LEU A C 1
ATOM 796 O O . LEU A 1 104 ? -14.019 0.541 -2.107 1.00 97.19 104 LEU A O 1
ATOM 800 N N . LEU A 1 105 ? -12.533 1.857 -1.052 1.00 96.81 105 LEU A N 1
ATOM 801 C CA . LEU A 1 105 ? -13.228 1.907 0.236 1.00 96.81 105 LEU A CA 1
ATOM 802 C C . LEU A 1 105 ? -14.280 3.029 0.320 1.00 96.81 105 LEU A C 1
ATOM 804 O O . LEU A 1 105 ? -14.956 3.149 1.341 1.00 96.81 105 LEU A O 1
ATOM 808 N N . GLY A 1 106 ? -14.437 3.841 -0.729 1.00 96.44 106 GLY A N 1
ATOM 809 C CA . GLY A 1 106 ? -15.453 4.889 -0.825 1.00 96.44 106 GLY A CA 1
ATOM 810 C C . GLY A 1 106 ? -14.951 6.315 -0.587 1.00 96.44 106 GLY A C 1
ATOM 811 O O . GLY A 1 106 ? -15.774 7.225 -0.489 1.00 96.44 106 GLY A O 1
ATOM 812 N N . ALA A 1 107 ? -13.637 6.547 -0.491 1.00 95.56 107 ALA A N 1
ATOM 813 C CA . ALA A 1 107 ? -13.106 7.910 -0.490 1.00 95.56 107 ALA A CA 1
ATOM 814 C C . ALA A 1 107 ? -13.354 8.584 -1.851 1.00 95.56 107 ALA A C 1
ATOM 816 O O . ALA A 1 107 ? -13.106 7.990 -2.898 1.00 95.56 107 ALA A O 1
ATOM 817 N N . ASN A 1 108 ? -13.809 9.836 -1.832 1.00 91.56 108 ASN A N 1
ATOM 818 C CA . ASN A 1 108 ? -14.044 10.637 -3.030 1.00 91.56 108 ASN A CA 1
ATOM 819 C C . ASN A 1 108 ? -13.296 11.974 -2.919 1.00 91.56 108 ASN A C 1
ATOM 821 O O . ASN A 1 108 ? -13.299 12.584 -1.850 1.00 91.56 108 ASN A O 1
ATOM 825 N N . TRP A 1 109 ? -12.655 12.414 -4.004 1.00 85.25 109 TRP A N 1
ATOM 826 C CA . TRP A 1 109 ? -11.648 13.491 -3.999 1.00 85.25 109 TRP A CA 1
ATOM 827 C C . TRP A 1 109 ? -12.107 14.799 -4.671 1.00 85.25 109 TRP A C 1
ATOM 829 O O . TRP A 1 109 ? -11.265 15.624 -5.018 1.00 85.25 109 TRP A O 1
ATOM 839 N N . LEU A 1 110 ? -13.418 14.960 -4.889 1.00 75.00 110 LEU A N 1
ATOM 840 C CA . LEU A 1 110 ? -14.031 16.113 -5.569 1.00 75.00 110 LEU A CA 1
ATOM 841 C C . LEU A 1 110 ? -14.047 17.391 -4.721 1.00 75.00 110 LEU A C 1
ATOM 843 O O . LEU A 1 110 ? -14.333 17.291 -3.506 1.00 75.00 110 LEU A O 1
#

Secondary structure (DSSP, 8-state):
---EEEEEEESS-HHHHHHHHHHHHHHHHHHS-EEEEEEESS---TT-EEEEEHHHHHHTT-------TT-TT-EEEEEETTEEEEEESSHHHHHHHHHHHHHHTT----

pLDDT: mean 90.56, std 10.93, range [47.66, 98.62]

Sequence (110 aa):
MSYETSIYAVGKDPVVRFASEELAKYLGKMTGIRHTVETAESSLPEGAICLGTKEDIEKLGFKVLKFGNESEDAIALKTLGDKLLIVGSNPRSALFAAYRYLELLGANWL

Radius of gyration: 13.11 Å; chains: 1; bounding box: 29×31×45 Å

Foldseek 3Di:
DQDEAEEEQFDDDVLSQVLSVVLQVLVCVVPVHHYHYDYDQAEDDFLYEYFYEPVRVVNNVDDDDDPDPPDPQDWDWDDDPNYTYTYTNDSVSSSVSSVVVSVVVPDDDD